Protein AF-A0AAD8YIG7-F1 (afdb_monomer_lite)

InterPro domains:
  IPR036249 Thioredoxin-like superfamily [SSF52833] (23-67)

Organism: NCBI:txid267567

Foldseek 3Di:
DDDDDDDDPPPPPPPPPPPDPDDDDPPDQDDQDWDFDDPVTDTDGPSVVCPPDDDDDDDDPDPPDDD

pLDDT: mean 80.72, std 16.31, range [51.19, 95.94]

Secondary structure (DSSP, 8-state):
-------------------------TTPPPP--EEEETTTTEEEEHHHHTTT--------S-TT---

Structure (mmCIF, N/CA/C/O backbone):
data_AF-A0AAD8YIG7-F1
#
_entry.id   AF-A0AAD8YIG7-F1
#
loop_
_atom_site.group_PDB
_atom_site.id
_atom_site.type_symbol
_atom_site.label_atom_id
_atom_site.label_alt_id
_atom_site.label_comp_id
_atom_site.label_asym_id
_atom_site.label_entity_id
_atom_site.label_seq_id
_atom_site.pdbx_PDB_ins_code
_atom_site.Cartn_x
_atom_site.Cartn_y
_atom_site.Cartn_z
_atom_site.occupancy
_atom_site.B_iso_or_equiv
_atom_site.auth_seq_id
_atom_site.auth_comp_id
_atom_site.auth_asym_id
_atom_site.auth_atom_id
_atom_site.pdbx_PDB_model_num
ATOM 1 N N . MET A 1 1 ? 30.669 -52.555 21.488 1.00 57.84 1 MET A N 1
ATOM 2 C CA . MET A 1 1 ? 31.343 -51.452 20.765 1.00 57.84 1 MET A CA 1
ATOM 3 C C . MET A 1 1 ? 30.631 -51.282 19.426 1.00 57.84 1 MET A C 1
ATOM 5 O O . MET A 1 1 ? 30.288 -52.298 18.845 1.00 57.84 1 MET A O 1
ATOM 9 N N . MET A 1 2 ? 30.449 -50.039 18.968 1.00 51.19 2 MET A N 1
ATOM 10 C CA . MET A 1 2 ? 29.865 -49.597 17.681 1.00 51.19 2 MET A CA 1
ATOM 11 C C . MET A 1 2 ? 28.391 -49.160 17.686 1.00 51.19 2 MET A C 1
ATOM 13 O O . MET A 1 2 ? 27.455 -49.904 17.419 1.00 51.19 2 MET A O 1
ATOM 17 N N . ARG A 1 3 ? 28.266 -47.863 18.000 1.00 71.62 3 ARG A N 1
ATOM 18 C CA . ARG A 1 3 ? 27.135 -46.956 17.807 1.00 71.62 3 ARG A CA 1
ATOM 19 C C . ARG A 1 3 ? 26.937 -46.692 16.309 1.00 71.62 3 ARG A C 1
ATOM 21 O O . ARG A 1 3 ? 27.860 -46.187 15.681 1.00 71.62 3 ARG A O 1
ATOM 28 N N . TYR A 1 4 ? 25.727 -46.887 15.796 1.00 53.53 4 TYR A N 1
ATOM 29 C CA . TYR A 1 4 ? 25.273 -46.234 14.565 1.00 53.53 4 TYR A CA 1
ATOM 30 C C . TYR A 1 4 ? 23.897 -45.629 14.819 1.00 53.53 4 TYR A C 1
ATOM 32 O O . TYR A 1 4 ? 22.873 -46.301 14.773 1.00 53.53 4 TYR A O 1
A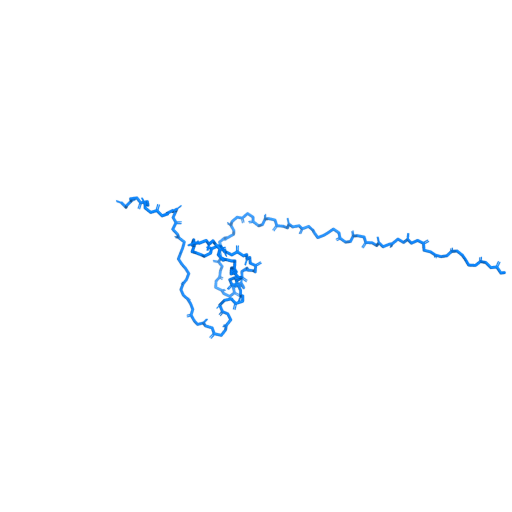TOM 40 N N . LEU A 1 5 ? 23.907 -44.348 15.178 1.00 64.88 5 LEU A N 1
ATOM 41 C CA . LEU A 1 5 ? 22.722 -43.525 15.362 1.00 64.88 5 LEU A CA 1
ATOM 42 C C . LEU A 1 5 ? 22.790 -42.384 14.345 1.00 64.88 5 LEU A C 1
ATOM 44 O O . LEU A 1 5 ? 23.847 -41.760 14.227 1.00 64.88 5 LEU A O 1
ATOM 48 N N . ARG A 1 6 ? 21.620 -42.068 13.767 1.00 60.88 6 ARG A N 1
ATOM 49 C CA . ARG A 1 6 ? 21.249 -40.938 12.881 1.00 60.88 6 ARG A CA 1
ATOM 50 C C . ARG A 1 6 ? 21.200 -41.307 11.390 1.00 60.88 6 ARG A C 1
ATOM 52 O O . ARG A 1 6 ? 21.968 -42.169 10.982 1.00 60.88 6 ARG A O 1
ATOM 59 N N . PRO A 1 7 ? 20.375 -40.627 10.566 1.00 60.84 7 PRO A N 1
ATOM 60 C CA . PRO A 1 7 ? 19.609 -39.406 10.851 1.00 60.84 7 PRO A CA 1
ATOM 61 C C . PRO A 1 7 ? 18.130 -39.499 10.434 1.00 60.84 7 PRO A C 1
ATOM 63 O O . PRO A 1 7 ? 17.785 -40.154 9.459 1.00 60.84 7 PRO A O 1
ATOM 66 N N . LEU A 1 8 ? 17.249 -38.746 11.087 1.00 57.47 8 LEU A N 1
ATOM 67 C CA . LEU A 1 8 ? 16.082 -38.250 10.362 1.00 57.47 8 LEU A CA 1
ATOM 68 C C . LEU A 1 8 ? 15.791 -36.840 10.844 1.00 57.47 8 LEU A C 1
ATOM 70 O O . LEU A 1 8 ? 15.043 -36.599 11.787 1.00 57.47 8 LEU A O 1
ATOM 74 N N . VAL A 1 9 ? 16.509 -35.907 10.223 1.00 57.47 9 VAL A N 1
ATOM 75 C CA . VAL A 1 9 ? 16.161 -34.492 10.236 1.00 57.47 9 VAL A CA 1
ATOM 76 C C . VAL A 1 9 ? 14.748 -34.410 9.670 1.00 57.47 9 VAL A C 1
ATOM 78 O O . VAL A 1 9 ? 14.536 -34.662 8.485 1.00 57.47 9 VAL A O 1
ATOM 81 N N . ALA A 1 10 ? 13.775 -34.133 10.534 1.00 57.03 10 ALA A N 1
ATOM 82 C CA . ALA A 1 10 ? 12.417 -33.847 10.114 1.00 57.03 10 ALA A CA 1
ATOM 83 C C . ALA A 1 10 ? 12.444 -32.518 9.352 1.00 57.03 10 ALA A C 1
ATOM 85 O O . ALA A 1 10 ? 12.584 -31.448 9.946 1.00 57.03 10 ALA A O 1
ATOM 86 N N . LEU A 1 11 ? 12.368 -32.594 8.025 1.00 57.59 11 LEU A N 1
ATOM 87 C CA . LEU A 1 11 ? 12.151 -31.434 7.177 1.00 57.59 11 LEU A CA 1
ATOM 88 C C . LEU A 1 11 ? 10.714 -30.967 7.433 1.00 57.59 11 LEU A C 1
ATOM 90 O O . LEU A 1 11 ? 9.766 -31.489 6.851 1.00 57.59 11 LEU A O 1
ATOM 94 N N . ALA A 1 12 ? 10.545 -30.043 8.377 1.00 57.75 12 ALA A N 1
ATOM 95 C CA . ALA A 1 12 ? 9.265 -29.402 8.620 1.00 57.75 12 ALA A CA 1
ATOM 96 C C . ALA A 1 12 ? 8.874 -28.641 7.347 1.00 57.75 12 ALA A C 1
ATOM 98 O O . ALA A 1 12 ? 9.468 -27.616 7.012 1.00 57.75 12 ALA A O 1
ATOM 99 N N . ALA A 1 13 ? 7.906 -29.177 6.607 1.00 57.44 13 ALA A N 1
ATOM 100 C CA . ALA A 1 13 ? 7.311 -28.494 5.475 1.00 57.44 13 ALA A CA 1
ATOM 101 C C . ALA A 1 13 ? 6.625 -27.222 5.993 1.00 57.44 13 ALA A C 1
ATOM 103 O O . ALA A 1 13 ? 5.571 -27.285 6.625 1.00 57.44 13 ALA A O 1
ATOM 104 N N . VAL A 1 14 ? 7.234 -26.061 5.746 1.00 60.12 14 VAL A N 1
ATOM 105 C CA . VAL A 1 14 ? 6.553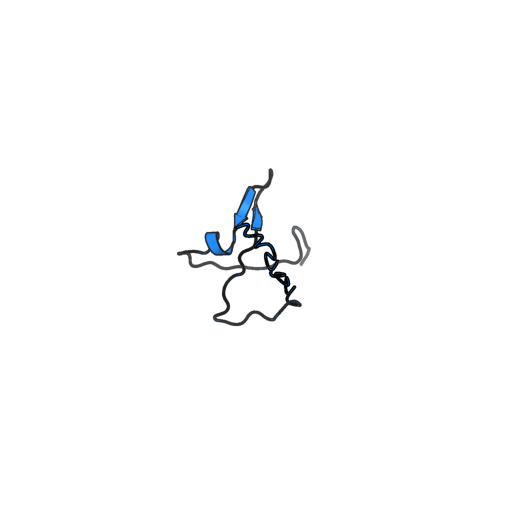 -24.774 5.900 1.00 60.12 14 VAL A CA 1
ATOM 106 C C . VAL A 1 14 ? 5.538 -24.700 4.767 1.00 60.12 14 VAL A C 1
ATOM 108 O O . VAL A 1 14 ? 5.866 -24.345 3.636 1.00 60.12 14 VAL A O 1
ATOM 111 N N . ALA A 1 15 ? 4.307 -25.110 5.056 1.00 59.72 15 ALA A N 1
ATOM 112 C CA . ALA A 1 15 ? 3.179 -24.861 4.179 1.00 59.72 15 ALA A CA 1
ATOM 113 C C . ALA A 1 15 ? 3.027 -23.340 4.039 1.00 59.72 15 ALA A C 1
ATOM 115 O O . ALA A 1 15 ? 2.628 -22.653 4.980 1.00 59.72 15 ALA A O 1
ATOM 116 N N . SER A 1 16 ? 3.401 -22.803 2.877 1.00 60.81 16 SER A N 1
ATOM 117 C CA . SER A 1 16 ? 3.099 -21.421 2.524 1.00 60.81 16 SER A CA 1
ATOM 118 C C . SER A 1 16 ? 1.604 -21.341 2.237 1.00 60.81 16 SER A C 1
ATOM 120 O O . SER A 1 16 ? 1.148 -21.645 1.134 1.00 60.81 16 SER A O 1
ATOM 122 N N . SER A 1 17 ? 0.826 -21.007 3.264 1.00 60.53 17 SER A N 1
ATOM 123 C CA . SER A 1 17 ? -0.583 -20.665 3.114 1.00 60.53 17 SER A CA 1
ATOM 124 C C . SER A 1 17 ? -0.666 -19.372 2.312 1.00 60.53 17 SER A C 1
ATOM 126 O O . SER A 1 17 ? -0.563 -18.281 2.868 1.00 60.53 17 SER A O 1
ATOM 128 N N . ALA A 1 18 ? -0.826 -19.485 0.994 1.00 56.66 18 ALA A N 1
ATOM 129 C CA . ALA A 1 18 ? -1.249 -18.367 0.169 1.00 56.66 18 ALA A CA 1
ATOM 130 C C . ALA A 1 18 ? -2.689 -18.027 0.573 1.00 56.66 18 ALA A C 1
ATOM 132 O O . ALA A 1 18 ? -3.648 -18.653 0.121 1.00 56.66 18 ALA A O 1
ATOM 133 N N . THR A 1 19 ? -2.829 -17.088 1.506 1.00 54.69 19 THR A N 1
ATOM 134 C CA . THR A 1 19 ? -4.117 -16.573 1.956 1.00 54.69 19 THR A CA 1
ATOM 135 C C . THR A 1 19 ? -4.811 -15.945 0.752 1.00 54.69 19 THR A C 1
ATOM 137 O O . THR A 1 19 ? -4.374 -14.915 0.238 1.00 54.69 19 THR A O 1
ATOM 140 N N . LEU A 1 20 ? -5.882 -16.588 0.284 1.00 54.91 20 LEU A N 1
ATOM 141 C CA . LEU A 1 20 ? -6.851 -16.004 -0.640 1.00 54.91 20 LEU A CA 1
ATOM 142 C C . LEU A 1 20 ? -7.213 -14.614 -0.100 1.00 54.91 20 LEU A C 1
ATOM 144 O O . LEU A 1 20 ? -7.541 -14.540 1.082 1.00 54.91 20 LEU A O 1
ATOM 148 N N . ALA A 1 21 ? -7.076 -13.559 -0.917 1.00 60.44 21 ALA A N 1
ATOM 149 C CA . ALA A 1 21 ? -7.153 -12.143 -0.532 1.00 60.44 21 ALA A CA 1
ATOM 150 C C . ALA A 1 21 ? -8.170 -11.888 0.596 1.00 60.44 21 ALA A C 1
ATOM 152 O O . ALA A 1 21 ? -9.365 -11.709 0.362 1.00 60.44 21 ALA A O 1
ATOM 153 N N . ALA A 1 22 ? -7.689 -11.942 1.836 1.00 61.44 22 ALA A N 1
ATOM 154 C CA . ALA A 1 22 ? -8.530 -11.821 3.008 1.00 61.44 22 ALA A CA 1
ATOM 155 C C . ALA A 1 22 ? -8.857 -10.341 3.191 1.00 61.44 22 ALA A C 1
ATOM 157 O O . ALA A 1 22 ? -7.975 -9.488 3.077 1.00 61.44 22 ALA A O 1
ATOM 158 N N . SER A 1 23 ? -10.116 -10.025 3.495 1.00 74.44 23 SER A N 1
ATOM 159 C CA . SER A 1 23 ? -10.471 -8.697 3.988 1.00 74.44 23 SER A CA 1
ATOM 160 C C . SER A 1 23 ? -9.643 -8.419 5.247 1.00 74.44 23 SER A C 1
ATOM 162 O O . SER A 1 23 ? -9.841 -9.089 6.264 1.00 74.44 23 SER A O 1
ATOM 164 N N . VAL A 1 24 ? -8.710 -7.472 5.175 1.00 86.50 24 VAL A N 1
ATOM 165 C CA . VAL A 1 24 ? -7.903 -7.051 6.328 1.00 86.50 24 VAL A CA 1
ATOM 166 C C . VAL A 1 24 ? -8.827 -6.417 7.368 1.00 86.50 24 VAL A C 1
ATOM 168 O O . VAL A 1 24 ? -9.718 -5.640 7.018 1.00 86.50 24 VAL A O 1
ATOM 171 N N . LYS A 1 25 ? -8.634 -6.748 8.646 1.00 90.19 25 LYS A N 1
ATOM 172 C CA . LYS A 1 25 ? -9.382 -6.174 9.769 1.00 90.19 25 LYS A CA 1
ATOM 173 C C . LYS A 1 25 ? -8.480 -5.280 10.615 1.00 90.19 25 LYS A C 1
ATOM 175 O O . LYS A 1 25 ? -7.259 -5.419 10.638 1.00 90.19 25 LYS A O 1
ATOM 180 N N . VAL A 1 26 ? -9.092 -4.346 11.341 1.00 91.38 26 VAL A N 1
ATOM 181 C CA . VAL A 1 26 ? -8.364 -3.516 12.311 1.00 91.38 26 VAL A CA 1
ATOM 182 C C . VAL A 1 26 ? -7.736 -4.421 13.372 1.00 91.38 26 VAL A C 1
ATOM 184 O O . VAL A 1 26 ? -8.419 -5.262 13.952 1.00 91.38 26 VAL A O 1
ATOM 187 N N . GLY A 1 27 ? -6.438 -4.235 13.620 1.00 91.62 27 GLY A N 1
ATOM 188 C CA . GLY A 1 27 ? -5.651 -5.050 14.550 1.00 91.62 27 GLY A CA 1
ATOM 189 C C . GLY A 1 27 ? -4.811 -6.143 13.882 1.00 91.62 27 GLY A C 1
ATOM 190 O O . GLY A 1 27 ? -3.910 -6.675 14.534 1.00 91.62 27 GLY A O 1
ATOM 191 N N . ASP A 1 28 ? -5.035 -6.440 12.597 1.00 91.56 28 ASP A N 1
ATOM 192 C CA . ASP A 1 28 ? -4.172 -7.359 11.852 1.00 91.56 28 ASP A CA 1
ATOM 193 C C . ASP A 1 28 ? -2.750 -6.797 11.721 1.00 91.56 28 ASP A C 1
ATOM 195 O O . ASP A 1 28 ? -2.525 -5.595 11.551 1.00 91.56 28 ASP A O 1
ATOM 199 N N . LYS A 1 29 ? -1.761 -7.692 11.798 1.00 90.69 29 LYS A N 1
ATOM 200 C CA . LYS A 1 29 ? -0.353 -7.330 11.608 1.00 90.69 29 LYS A CA 1
ATOM 201 C C . LYS A 1 29 ? -0.052 -7.136 10.124 1.00 90.69 29 LYS A C 1
ATOM 203 O O . LYS A 1 29 ? -0.519 -7.898 9.280 1.00 90.69 29 LYS A O 1
ATOM 208 N N . LEU A 1 30 ? 0.804 -6.159 9.825 1.00 91.38 30 LEU A N 1
ATOM 209 C CA . LEU A 1 30 ? 1.302 -5.941 8.470 1.00 91.38 30 LEU A CA 1
ATOM 210 C C . LEU A 1 30 ? 2.147 -7.150 8.015 1.00 91.38 30 LEU A C 1
ATOM 212 O O . LEU A 1 30 ? 3.010 -7.598 8.779 1.00 91.38 30 LEU A O 1
ATOM 216 N N . PRO A 1 31 ? 1.936 -7.685 6.800 1.00 91.06 31 PRO A N 1
ATOM 217 C CA . PRO A 1 31 ? 2.729 -8.800 6.298 1.00 91.06 31 PRO A CA 1
ATOM 218 C C . PRO A 1 31 ? 4.189 -8.387 6.062 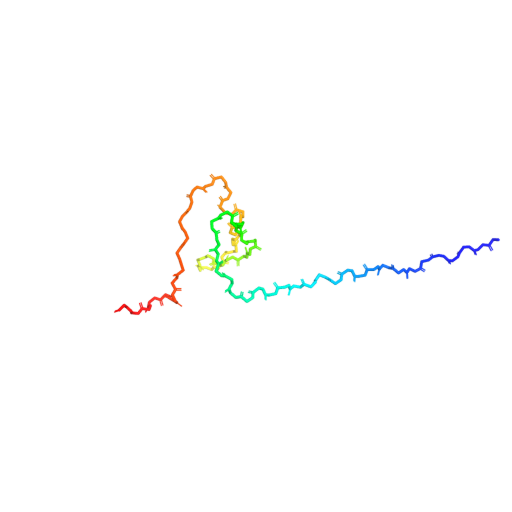1.00 91.06 31 PRO A C 1
ATOM 220 O O . PRO A 1 31 ? 4.480 -7.298 5.565 1.00 91.06 31 PRO A O 1
ATOM 223 N N . SER A 1 32 ? 5.119 -9.287 6.388 1.00 93.62 32 SER A N 1
ATOM 224 C CA . SER A 1 32 ? 6.544 -9.118 6.092 1.00 93.62 32 SER A CA 1
ATOM 225 C C . SER A 1 32 ? 6.830 -9.628 4.679 1.00 93.62 32 SER A C 1
ATOM 227 O O . SER A 1 32 ? 7.126 -10.805 4.488 1.00 93.62 32 SER A O 1
ATOM 229 N N . ILE A 1 33 ? 6.672 -8.753 3.687 1.00 93.38 33 ILE A N 1
ATOM 230 C CA . ILE A 1 33 ? 7.017 -9.021 2.280 1.00 93.38 33 ILE A CA 1
ATOM 231 C C . ILE A 1 33 ? 8.085 -8.024 1.792 1.00 93.38 33 ILE A C 1
ATOM 233 O O . ILE A 1 33 ? 8.478 -7.139 2.543 1.00 93.38 33 ILE A O 1
ATOM 237 N N . ASP A 1 34 ? 8.628 -8.171 0.589 1.00 95.69 34 ASP A N 1
ATOM 238 C CA . ASP A 1 34 ? 9.559 -7.178 0.035 1.00 95.69 34 ASP A CA 1
ATOM 239 C C . ASP A 1 34 ? 8.880 -6.441 -1.121 1.00 95.69 34 ASP A C 1
ATOM 241 O O . ASP A 1 34 ? 8.386 -7.069 -2.058 1.00 95.69 34 ASP A O 1
ATOM 245 N N . LEU A 1 35 ? 8.853 -5.109 -1.064 1.00 94.50 35 LEU A N 1
ATOM 246 C CA . LEU A 1 35 ? 8.410 -4.248 -2.160 1.00 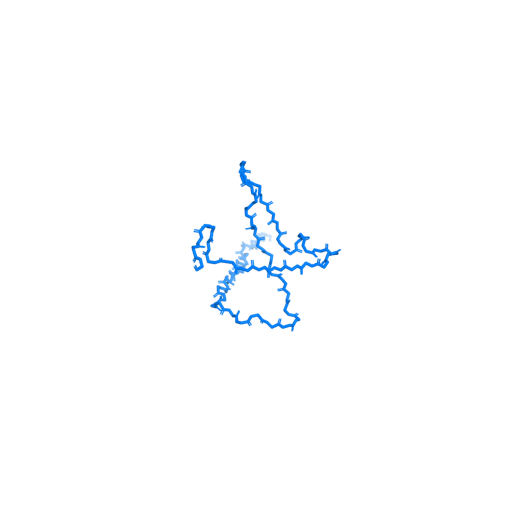94.50 35 LEU A CA 1
ATOM 247 C C . LEU A 1 35 ? 9.612 -3.690 -2.919 1.00 94.50 35 LEU A C 1
ATOM 249 O O . LEU A 1 35 ? 10.669 -3.439 -2.342 1.00 94.50 35 LEU A O 1
ATOM 253 N N . HIS A 1 36 ? 9.437 -3.459 -4.217 1.00 95.56 36 HIS A N 1
ATOM 254 C CA . HIS A 1 36 ? 10.432 -2.780 -5.041 1.00 95.56 36 HIS A CA 1
ATOM 255 C C . HIS A 1 36 ? 10.141 -1.279 -5.071 1.00 95.56 36 HIS A C 1
ATOM 257 O O . HIS A 1 36 ? 9.029 -0.865 -5.396 1.00 95.56 36 HIS A O 1
ATOM 263 N N . GLN A 1 37 ? 11.147 -0.469 -4.756 1.00 93.12 37 GLN A N 1
ATOM 264 C CA . GLN A 1 37 ? 11.060 0.984 -4.741 1.00 93.12 37 GLN A CA 1
ATOM 265 C C . GLN A 1 37 ? 12.070 1.595 -5.718 1.00 93.12 37 GLN A C 1
ATOM 267 O O . GLN A 1 37 ? 13.267 1.318 -5.645 1.00 93.12 37 GLN A O 1
ATOM 272 N N . GLY A 1 38 ? 11.580 2.476 -6.593 1.00 89.88 38 GLY A N 1
ATOM 273 C CA . GLY A 1 38 ? 12.398 3.257 -7.523 1.00 89.88 38 GLY A CA 1
ATOM 274 C C . GLY A 1 38 ? 12.918 2.484 -8.740 1.00 89.88 38 GLY A C 1
ATOM 275 O O . GLY A 1 38 ? 12.530 1.344 -9.000 1.00 89.88 38 GLY A O 1
ATOM 276 N N . PHE A 1 39 ? 13.795 3.145 -9.500 1.00 90.06 39 PHE A N 1
ATOM 277 C CA . PHE A 1 39 ? 14.519 2.567 -10.629 1.00 90.06 39 PHE A CA 1
ATOM 278 C C . PHE A 1 39 ? 15.953 3.140 -10.669 1.00 90.06 39 PHE A C 1
ATOM 280 O O . PHE A 1 39 ? 16.089 4.358 -10.792 1.00 90.06 39 PHE A O 1
ATOM 287 N N . PRO A 1 40 ? 17.019 2.319 -10.562 1.00 90.00 40 PRO A N 1
ATOM 288 C CA . PRO A 1 40 ? 17.009 0.864 -10.383 1.00 90.00 40 PRO A CA 1
ATOM 289 C C . PRO A 1 40 ? 16.342 0.429 -9.059 1.00 90.00 40 PRO A C 1
ATOM 291 O O . PRO A 1 40 ? 16.382 1.176 -8.081 1.00 90.00 40 PRO A O 1
ATOM 294 N N . PRO A 1 41 ? 15.686 -0.746 -9.026 1.00 91.75 41 PRO A N 1
ATOM 295 C CA . PRO A 1 41 ? 14.816 -1.127 -7.918 1.00 91.75 41 PRO A CA 1
ATOM 296 C C . PRO A 1 41 ? 15.609 -1.478 -6.656 1.00 91.75 41 PRO A C 1
ATOM 298 O O . PRO A 1 41 ? 16.455 -2.373 -6.661 1.00 91.75 41 PRO A O 1
ATOM 301 N N . ASN A 1 42 ? 15.279 -0.813 -5.551 1.00 94.88 42 ASN A N 1
ATOM 302 C CA . ASN A 1 42 ? 15.695 -1.206 -4.209 1.00 94.88 42 ASN A CA 1
ATOM 303 C C . ASN A 1 42 ? 14.597 -2.053 -3.545 1.00 94.88 42 ASN A C 1
ATOM 305 O O . ASN A 1 42 ? 13.412 -1.798 -3.758 1.00 94.88 42 ASN A O 1
ATOM 309 N N . LYS A 1 43 ? 14.973 -3.057 -2.747 1.00 95.50 43 LYS A N 1
ATOM 310 C CA . LYS A 1 43 ? 14.016 -3.881 -1.996 1.00 95.50 43 LYS A CA 1
ATOM 311 C C . LYS A 1 43 ? 13.811 -3.316 -0.598 1.00 95.50 43 LYS A C 1
ATOM 313 O O . LYS A 1 43 ? 14.773 -3.190 0.156 1.00 95.50 43 LYS A O 1
ATOM 318 N N . ILE A 1 44 ? 12.558 -3.056 -0.242 1.00 94.88 44 ILE A N 1
ATOM 319 C CA . ILE A 1 44 ? 12.162 -2.609 1.092 1.00 94.88 44 ILE A CA 1
ATOM 320 C C . ILE A 1 44 ? 11.196 -3.608 1.731 1.00 94.88 44 ILE A C 1
ATOM 322 O O . ILE A 1 44 ? 10.198 -3.999 1.128 1.00 94.88 44 ILE A O 1
ATOM 326 N N . ASN A 1 45 ? 11.453 -3.991 2.980 1.00 95.94 45 ASN A N 1
ATOM 327 C CA . ASN A 1 45 ? 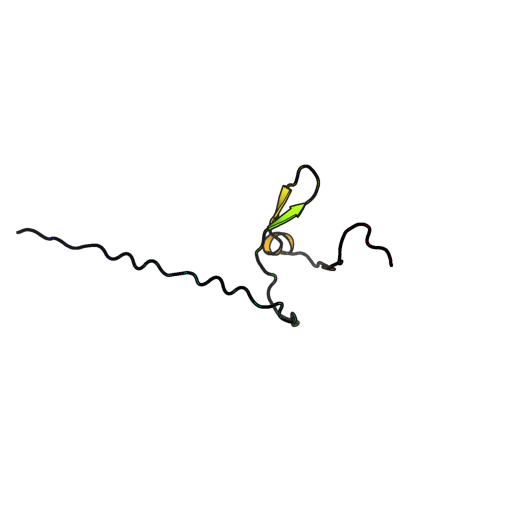10.506 -4.795 3.742 1.00 95.94 45 ASN A CA 1
ATOM 328 C C . ASN A 1 45 ? 9.486 -3.886 4.438 1.00 95.94 45 ASN A C 1
ATOM 330 O O . ASN A 1 45 ? 9.856 -2.985 5.187 1.00 95.94 45 ASN A O 1
ATOM 334 N N . LEU A 1 46 ? 8.198 -4.118 4.221 1.00 94.31 46 LEU A N 1
ATOM 335 C CA . LEU A 1 46 ? 7.121 -3.198 4.613 1.00 94.31 46 LEU A CA 1
ATOM 336 C C . LEU A 1 46 ? 6.744 -3.311 6.090 1.00 94.31 46 LEU A C 1
ATOM 338 O O . LEU A 1 46 ? 6.446 -2.286 6.701 1.00 94.31 46 LEU A O 1
ATOM 342 N N . ALA A 1 47 ? 6.862 -4.492 6.704 1.00 93.94 47 ALA A N 1
ATOM 343 C CA . ALA A 1 47 ? 6.730 -4.624 8.156 1.00 93.94 47 ALA A CA 1
ATOM 344 C C . ALA A 1 47 ? 7.863 -3.875 8.885 1.00 93.94 47 ALA A C 1
ATOM 346 O O . ALA A 1 47 ? 7.619 -3.131 9.837 1.00 93.94 47 ALA A O 1
ATOM 347 N N . SER A 1 48 ? 9.100 -3.999 8.388 1.00 95.38 48 SER A N 1
ATOM 348 C CA . SER A 1 48 ? 10.244 -3.242 8.908 1.00 95.38 48 SER A CA 1
ATOM 349 C C . SER A 1 48 ? 10.092 -1.736 8.662 1.00 95.38 48 SER A C 1
ATOM 351 O O . SER A 1 48 ? 10.275 -0.935 9.577 1.00 95.38 48 SER A O 1
ATOM 353 N N . TYR A 1 49 ? 9.668 -1.339 7.459 1.00 93.88 49 TYR A N 1
ATOM 354 C CA . TYR A 1 49 ? 9.501 0.064 7.086 1.00 93.88 49 TYR A CA 1
ATOM 355 C C . TYR A 1 49 ? 8.471 0.802 7.952 1.00 93.88 49 TYR A C 1
ATOM 357 O O . TYR A 1 49 ? 8.678 1.980 8.258 1.00 93.88 49 TYR A O 1
ATOM 365 N N . ALA A 1 50 ? 7.392 0.116 8.345 1.00 94.62 50 ALA A N 1
ATOM 366 C CA . ALA A 1 50 ? 6.310 0.648 9.175 1.00 94.62 50 ALA A CA 1
ATOM 367 C C . ALA A 1 50 ? 6.649 0.720 10.677 1.00 94.62 50 ALA A C 1
ATOM 369 O O . ALA A 1 50 ? 5.905 1.317 11.453 1.00 94.62 50 ALA A O 1
ATOM 370 N N . THR A 1 51 ? 7.759 0.120 11.113 1.00 94.94 51 THR A N 1
ATOM 371 C CA . THR A 1 51 ? 8.131 0.090 12.532 1.00 94.94 51 THR A CA 1
ATOM 372 C C . THR A 1 51 ? 8.394 1.509 13.052 1.00 94.94 51 THR A C 1
ATOM 374 O O . THR A 1 51 ? 9.125 2.278 12.431 1.00 94.94 51 THR A O 1
ATOM 377 N N . ASN A 1 52 ? 7.805 1.853 14.204 1.00 95.00 52 ASN A N 1
ATOM 378 C CA . ASN A 1 52 ? 7.874 3.181 14.836 1.00 95.00 52 ASN A CA 1
ATOM 379 C C . ASN A 1 52 ? 7.343 4.343 13.971 1.00 95.00 52 ASN A C 1
ATOM 381 O O . ASN A 1 52 ? 7.723 5.494 14.191 1.00 95.00 52 ASN A O 1
ATOM 385 N N . LYS A 1 53 ? 6.469 4.068 12.993 1.00 95.38 53 LYS A N 1
ATOM 386 C CA . LYS A 1 53 ? 5.865 5.092 12.132 1.00 95.38 53 LYS A CA 1
ATOM 387 C C . LYS A 1 53 ? 4.351 4.940 12.073 1.00 95.38 53 LYS A C 1
ATOM 389 O O . LYS A 1 53 ? 3.834 3.835 11.943 1.00 95.38 53 LYS A O 1
ATOM 394 N N . SER A 1 54 ? 3.653 6.069 12.072 1.00 95.31 54 SER A N 1
ATOM 395 C CA . SER A 1 54 ? 2.261 6.130 11.626 1.00 95.31 54 SER A CA 1
ATOM 396 C C . SER A 1 54 ? 2.253 6.285 10.108 1.00 95.31 54 SER A C 1
ATOM 398 O O . SER A 1 54 ? 2.815 7.248 9.590 1.00 95.31 54 SER A O 1
ATOM 400 N N . ILE A 1 55 ? 1.655 5.332 9.392 1.00 94.69 55 ILE A N 1
ATOM 401 C CA . ILE A 1 55 ? 1.643 5.307 7.924 1.00 94.69 55 ILE A CA 1
ATOM 402 C C . ILE A 1 55 ? 0.219 5.196 7.379 1.00 94.69 55 ILE A C 1
ATOM 404 O O . ILE A 1 55 ? -0.662 4.634 8.026 1.00 94.69 55 ILE A O 1
ATOM 408 N N . ILE A 1 56 ? 0.022 5.690 6.158 1.00 95.19 56 ILE A N 1
ATOM 409 C CA . ILE A 1 56 ? -1.179 5.456 5.353 1.00 95.19 56 ILE A CA 1
ATOM 410 C C . ILE A 1 56 ? -0.748 4.610 4.154 1.00 95.19 56 ILE A C 1
ATOM 412 O O . ILE A 1 56 ? 0.162 5.001 3.424 1.00 95.19 56 ILE A O 1
ATOM 416 N N . LEU A 1 57 ? -1.380 3.450 3.962 1.00 93.31 57 LEU A N 1
ATOM 417 C CA . LEU A 1 57 ? -1.118 2.550 2.839 1.00 93.31 57 LEU A CA 1
ATOM 418 C C . LEU A 1 57 ? -2.348 2.511 1.928 1.00 93.31 57 LEU A C 1
ATOM 420 O O . LEU A 1 57 ? -3.423 2.105 2.363 1.00 93.31 57 LEU A O 1
ATOM 424 N N . VAL A 1 58 ? -2.185 2.924 0.670 1.00 93.38 58 VAL A N 1
ATOM 425 C CA . VAL A 1 58 ? -3.255 2.945 -0.339 1.00 93.38 58 VAL A CA 1
ATOM 426 C C . VAL A 1 58 ? -2.841 2.068 -1.516 1.00 93.38 58 VAL A C 1
ATOM 428 O O . VAL A 1 58 ? -1.758 2.248 -2.071 1.00 93.38 58 VAL A O 1
ATOM 431 N N . GLY A 1 59 ? -3.695 1.114 -1.887 1.00 91.38 59 GLY A N 1
ATOM 432 C CA . GLY A 1 59 ? -3.514 0.284 -3.076 1.00 91.38 59 GLY A CA 1
ATOM 433 C C . GLY A 1 59 ? -4.224 0.897 -4.280 1.00 91.38 59 GLY A C 1
ATOM 434 O O . GLY A 1 59 ? -5.400 1.237 -4.187 1.00 91.38 59 GLY A O 1
ATOM 435 N N . LEU A 1 60 ? -3.519 1.016 -5.405 1.00 93.88 60 LEU A N 1
ATOM 436 C CA . LEU A 1 60 ? -4.081 1.432 -6.692 1.00 93.88 60 LEU A CA 1
ATOM 437 C C . LEU A 1 60 ? -4.017 0.262 -7.690 1.00 93.88 60 LEU A C 1
ATOM 439 O O . LEU A 1 60 ? -3.119 -0.573 -7.561 1.00 93.88 60 LEU A O 1
ATOM 443 N N . PRO A 1 61 ? -4.902 0.201 -8.706 1.00 91.44 61 PRO A N 1
ATOM 444 C CA . PRO A 1 61 ? -4.871 -0.864 -9.715 1.00 91.44 61 PRO A CA 1
ATOM 445 C C . PRO A 1 61 ? -3.588 -0.876 -10.559 1.00 91.44 61 PRO A C 1
ATOM 447 O O . PRO A 1 61 ? -3.139 -1.929 -11.001 1.00 91.44 61 PRO A O 1
ATOM 450 N N . GLY A 1 62 ? -2.988 0.294 -10.781 1.00 91.38 62 GLY A N 1
ATOM 451 C CA . GLY A 1 62 ? -1.741 0.437 -11.523 1.00 91.38 62 GLY A CA 1
ATOM 452 C C . GLY A 1 62 ? -1.338 1.898 -11.688 1.00 91.38 62 GLY A C 1
ATOM 453 O O . GLY A 1 62 ? -2.156 2.806 -11.520 1.00 91.38 62 GLY A O 1
ATOM 454 N N . ALA A 1 63 ? -0.071 2.132 -12.028 1.00 90.62 63 ALA A N 1
ATOM 455 C CA . ALA A 1 63 ? 0.395 3.46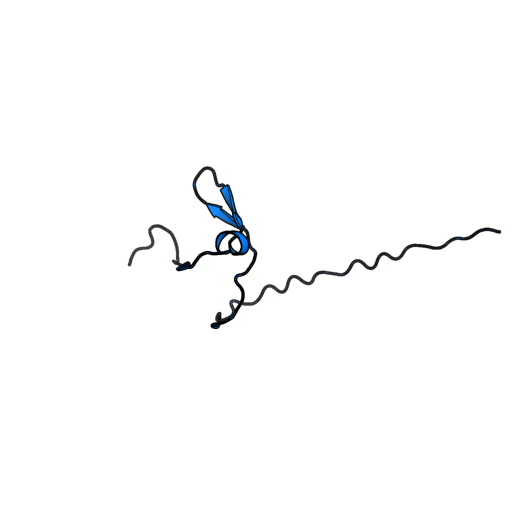1 -12.411 1.00 90.62 63 ALA A CA 1
ATOM 456 C C . ALA A 1 63 ? -0.279 3.901 -13.723 1.00 90.62 63 ALA A C 1
ATOM 458 O O . ALA A 1 63 ? -0.504 3.074 -14.603 1.00 90.62 63 ALA A O 1
ATOM 459 N N . PHE A 1 64 ? -0.583 5.197 -13.851 1.00 90.88 64 PHE A N 1
ATOM 460 C CA . PHE A 1 64 ? -1.218 5.784 -15.042 1.00 90.88 64 PHE A CA 1
ATOM 461 C C . PHE A 1 64 ? -2.575 5.162 -15.427 1.00 90.88 64 PHE A C 1
ATOM 463 O O . PHE A 1 64 ? -2.984 5.237 -16.585 1.00 90.88 64 PHE A O 1
ATOM 470 N N . THR A 1 65 ? -3.285 4.556 -14.471 1.00 88.62 65 THR A N 1
ATOM 471 C CA . THR A 1 65 ? -4.656 4.086 -14.700 1.00 88.62 65 THR A CA 1
ATOM 472 C C . THR A 1 65 ? -5.610 5.291 -14.734 1.00 88.62 65 THR A C 1
ATOM 474 O O . THR A 1 65 ? -5.568 6.109 -13.813 1.00 88.62 65 THR A O 1
ATOM 477 N N . PRO A 1 66 ? -6.415 5.466 -15.802 1.00 79.56 66 PRO A N 1
ATOM 478 C CA . PRO A 1 66 ? -7.343 6.588 -15.903 1.00 79.56 66 PRO A CA 1
ATOM 479 C C . PRO A 1 66 ? -8.488 6.424 -14.897 1.00 79.56 66 PRO A C 1
ATOM 481 O O . PRO A 1 66 ? -8.954 5.309 -14.662 1.00 79.56 66 PRO A O 1
ATOM 484 N N . THR A 1 67 ? -8.919 7.542 -14.317 1.00 58.50 67 THR A N 1
ATOM 485 C CA . THR A 1 67 ? -10.148 7.655 -13.514 1.00 58.50 67 THR A CA 1
ATOM 486 C C . THR A 1 67 ? -11.364 7.882 -14.386 1.00 58.50 67 THR A C 1
ATOM 488 O O . THR A 1 67 ? -11.250 8.745 -15.288 1.00 58.50 67 THR A O 1
#

Sequence (67 aa):
MMRYLRPLVALAAVASSATLAASVKVGDKLPSIDLHQGFPPNKINLASYATNKSIILVGLPGAFTPT

Radius of gyration: 21.03 Å; chains: 1; bounding box: 42×59×37 Å